Protein AF-F0GC63-F1 (afdb_monomer)

Sequence (85 aa):
MQLDALHFTPWLSLAGGVLIGFAVAWLLAFNGRIAGISGIIGGLLASGRSERGWRAAFVAGLIAAPLAMRIAGEAAAPQVDAGWL

pLDDT: mean 78.51, std 10.58, range [49.22, 95.69]

Structure (mmCIF, N/CA/C/O backbone):
data_AF-F0GC63-F1
#
_entry.id   AF-F0GC63-F1
#
loop_
_atom_site.group_PDB
_atom_site.id
_atom_site.type_symbol
_atom_site.label_atom_id
_atom_site.label_alt_id
_atom_site.label_comp_id
_atom_site.label_asym_id
_atom_site.label_entity_id
_atom_site.label_seq_id
_atom_site.pdbx_PDB_ins_code
_atom_site.Cartn_x
_atom_site.Cartn_y
_atom_site.Cartn_z
_atom_site.occupancy
_atom_site.B_iso_or_equiv
_atom_site.auth_seq_id
_atom_site.auth_comp_id
_atom_site.auth_asym_id
_atom_site.auth_atom_id
_atom_site.pdbx_PDB_model_num
ATOM 1 N N . MET A 1 1 ? 32.484 1.525 -12.797 1.00 49.22 1 MET A N 1
ATOM 2 C CA . MET A 1 1 ? 31.070 1.808 -12.478 1.00 49.22 1 MET A CA 1
ATOM 3 C C . MET A 1 1 ? 30.271 1.675 -13.765 1.00 49.22 1 MET A C 1
ATOM 5 O O . MET A 1 1 ? 30.208 2.624 -14.533 1.00 49.22 1 MET A O 1
ATOM 9 N N . GLN A 1 2 ? 29.776 0.474 -14.061 1.00 56.75 2 GLN A N 1
ATOM 10 C CA . GLN A 1 2 ? 28.822 0.255 -15.149 1.00 56.75 2 GLN A CA 1
ATOM 11 C C . GLN A 1 2 ? 27.431 0.365 -14.523 1.00 56.75 2 GLN A C 1
ATOM 13 O O . GLN A 1 2 ? 27.159 -0.296 -13.527 1.00 56.75 2 GLN A O 1
ATOM 18 N N . LEU A 1 3 ? 26.601 1.276 -15.025 1.00 62.47 3 LEU A N 1
ATOM 19 C CA . LEU A 1 3 ? 25.202 1.354 -14.621 1.00 62.47 3 LEU A CA 1
ATOM 20 C C . LEU A 1 3 ? 24.476 0.199 -15.315 1.00 62.47 3 LEU A C 1
ATOM 22 O O . LEU A 1 3 ? 24.496 0.138 -16.545 1.00 62.47 3 LEU A O 1
ATOM 26 N N . ASP A 1 4 ? 23.841 -0.693 -14.552 1.00 67.19 4 ASP A N 1
ATOM 27 C CA . ASP A 1 4 ? 22.955 -1.741 -15.076 1.00 67.19 4 ASP A CA 1
ATOM 28 C C . ASP A 1 4 ? 21.661 -1.118 -15.622 1.00 67.19 4 ASP A C 1
ATOM 30 O O . ASP A 1 4 ? 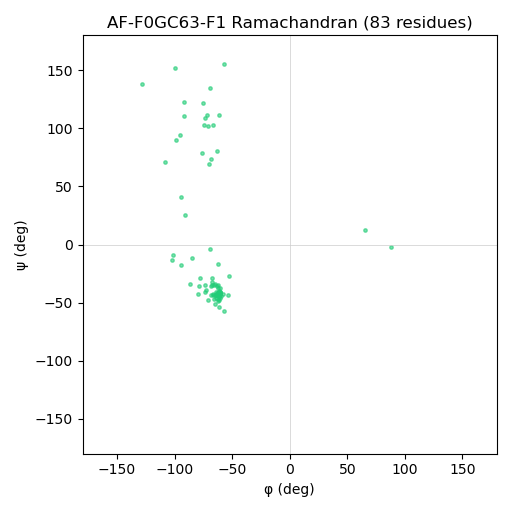20.564 -1.266 -15.081 1.00 67.19 4 ASP A O 1
ATOM 34 N N . ALA A 1 5 ? 21.791 -0.388 -16.731 1.00 70.88 5 ALA A N 1
ATOM 35 C CA . ALA A 1 5 ? 20.686 0.258 -17.430 1.00 70.88 5 ALA A CA 1
ATOM 36 C C . ALA A 1 5 ? 19.657 -0.755 -17.969 1.00 70.88 5 ALA A C 1
ATOM 38 O O . ALA A 1 5 ? 18.537 -0.368 -18.280 1.00 70.88 5 ALA A O 1
ATOM 39 N N . LEU A 1 6 ? 20.022 -2.042 -18.053 1.00 69.06 6 LEU A N 1
ATOM 40 C CA . LEU A 1 6 ? 19.138 -3.139 -18.458 1.00 69.06 6 LEU A CA 1
ATOM 41 C C . LEU A 1 6 ? 18.115 -3.531 -17.383 1.00 69.06 6 LEU A C 1
ATOM 43 O O . LEU A 1 6 ? 16.992 -3.889 -17.724 1.00 69.06 6 LEU A O 1
ATOM 47 N N . HIS A 1 7 ? 18.476 -3.453 -16.101 1.00 74.31 7 HIS A N 1
ATOM 48 C CA . HIS A 1 7 ? 17.569 -3.777 -14.991 1.00 74.31 7 HIS A CA 1
ATOM 49 C C . HIS A 1 7 ? 16.856 -2.537 -14.443 1.00 74.31 7 HIS A C 1
ATOM 51 O O . HIS A 1 7 ? 15.838 -2.639 -13.755 1.00 74.31 7 HIS A O 1
ATOM 57 N N . PHE A 1 8 ? 17.375 -1.348 -14.748 1.00 77.75 8 PHE A N 1
ATOM 58 C CA . PHE A 1 8 ? 16.782 -0.097 -14.313 1.00 77.75 8 PHE A CA 1
ATOM 59 C C . PHE A 1 8 ? 15.503 0.200 -15.108 1.00 77.75 8 PHE A C 1
ATOM 61 O O . PHE A 1 8 ? 15.547 0.548 -16.285 1.00 77.75 8 PHE A O 1
ATOM 68 N N . THR A 1 9 ? 14.348 0.083 -14.448 1.00 86.19 9 THR A N 1
ATOM 69 C CA . THR A 1 9 ? 13.017 0.327 -15.030 1.00 86.19 9 THR A CA 1
ATOM 70 C C . THR A 1 9 ? 12.403 1.633 -14.493 1.00 86.19 9 THR A C 1
ATOM 72 O O . THR A 1 9 ? 11.445 1.611 -13.711 1.00 86.19 9 THR A O 1
ATOM 75 N N . PRO A 1 10 ? 12.928 2.812 -14.892 1.00 84.69 10 PRO A N 1
ATOM 76 C CA . PRO A 1 10 ? 12.600 4.093 -14.260 1.00 84.69 10 PRO A CA 1
ATOM 77 C C . PRO A 1 10 ? 11.114 4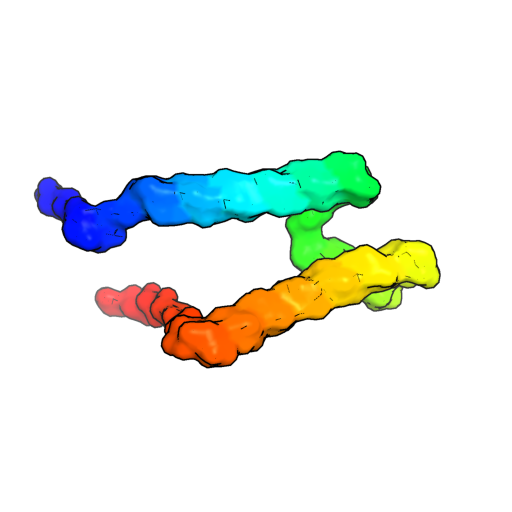.429 -14.347 1.00 84.69 10 PRO A C 1
ATOM 79 O O . PRO A 1 10 ? 10.519 4.900 -13.381 1.00 84.69 10 PRO A O 1
ATOM 82 N N . TRP A 1 11 ? 10.498 4.154 -15.497 1.00 89.88 11 TRP A N 1
ATOM 83 C CA . TRP A 1 11 ? 9.103 4.507 -15.733 1.00 89.88 11 TRP A CA 1
ATOM 84 C C . TRP A 1 11 ? 8.130 3.603 -14.972 1.00 89.88 11 TRP A C 1
ATOM 86 O O . TRP A 1 11 ? 7.176 4.091 -14.376 1.00 89.88 11 TRP A O 1
ATOM 96 N N . LEU A 1 12 ? 8.404 2.294 -14.931 1.00 88.19 12 LEU A N 1
ATOM 97 C CA . LEU A 1 12 ? 7.605 1.323 -14.174 1.00 88.19 12 LEU A CA 1
ATOM 98 C C . LEU A 1 12 ? 7.694 1.588 -12.667 1.00 88.19 12 LEU A C 1
ATOM 100 O O . LEU A 1 12 ? 6.671 1.614 -11.983 1.00 88.19 12 LEU A O 1
ATOM 104 N N . SER A 1 13 ? 8.900 1.861 -12.164 1.00 88.50 13 SER A N 1
ATOM 105 C CA . SER A 1 13 ? 9.126 2.197 -10.754 1.00 88.50 13 SER A CA 1
ATOM 106 C C . SER A 1 13 ? 8.411 3.492 -10.358 1.00 88.50 13 SER A C 1
ATOM 108 O O . SER A 1 13 ? 7.756 3.548 -9.316 1.00 88.50 13 SER A O 1
ATOM 110 N N . LEU A 1 14 ? 8.473 4.519 -11.214 1.00 92.69 14 LEU A N 1
ATOM 111 C CA . LEU A 1 14 ? 7.756 5.775 -11.000 1.00 92.69 14 LEU A CA 1
ATOM 112 C C . LEU A 1 14 ? 6.237 5.567 -11.009 1.00 92.69 14 LEU A C 1
ATOM 114 O O . LEU A 1 14 ? 5.554 6.065 -10.116 1.00 92.69 14 LEU A O 1
ATOM 118 N N . ALA A 1 15 ? 5.711 4.813 -11.977 1.00 94.25 15 ALA A N 1
ATOM 119 C CA . ALA A 1 15 ? 4.283 4.520 -12.070 1.00 94.25 15 ALA A CA 1
ATOM 120 C C . ALA A 1 15 ? 3.770 3.784 -10.822 1.00 94.25 15 ALA A C 1
ATOM 122 O O . ALA A 1 15 ? 2.745 4.172 -10.259 1.00 94.25 15 ALA A O 1
ATOM 123 N N . GLY A 1 16 ? 4.513 2.782 -10.338 1.00 89.62 16 GLY A N 1
ATOM 124 C CA . GLY A 1 16 ? 4.199 2.091 -9.086 1.00 89.62 16 GLY A CA 1
ATOM 125 C C . GLY A 1 16 ? 4.227 3.029 -7.876 1.00 89.62 16 GLY A C 1
ATOM 126 O O . GLY A 1 16 ? 3.295 3.031 -7.072 1.00 89.62 16 GLY A O 1
ATOM 127 N N . GLY A 1 17 ? 5.247 3.888 -7.776 1.00 92.44 17 GLY A N 1
ATOM 128 C CA . GLY A 1 17 ? 5.358 4.880 -6.704 1.00 92.44 17 GLY A CA 1
ATOM 129 C C . GLY A 1 17 ? 4.204 5.888 -6.691 1.00 92.44 17 GLY A C 1
ATOM 130 O O . GLY A 1 17 ? 3.624 6.145 -5.635 1.00 92.44 17 GLY A O 1
ATOM 131 N N . VAL A 1 18 ? 3.819 6.412 -7.859 1.00 95.69 18 VAL A N 1
ATOM 132 C CA . VAL A 1 18 ? 2.670 7.323 -8.006 1.00 95.69 18 VAL A CA 1
ATOM 133 C C . VAL A 1 18 ? 1.369 6.626 -7.614 1.00 95.69 18 VAL A C 1
ATOM 135 O O . VAL A 1 18 ? 0.573 7.210 -6.881 1.00 95.69 18 VAL A O 1
ATOM 138 N N . LEU A 1 19 ? 1.166 5.376 -8.038 1.00 93.06 19 LEU A N 1
ATOM 139 C CA . LEU A 1 19 ? -0.025 4.601 -7.692 1.00 93.06 19 LEU A CA 1
ATOM 140 C C . LEU A 1 19 ? -0.153 4.401 -6.173 1.00 93.06 19 LEU A C 1
ATOM 142 O O . LEU A 1 19 ? -1.224 4.625 -5.605 1.00 93.06 19 LEU A O 1
ATOM 146 N N . ILE A 1 20 ? 0.945 4.033 -5.504 1.00 90.19 20 ILE A N 1
ATOM 147 C CA . ILE A 1 20 ? 0.979 3.855 -4.045 1.00 90.19 20 ILE A CA 1
ATOM 148 C C . ILE A 1 20 ? 0.748 5.194 -3.336 1.00 90.19 20 ILE A C 1
ATOM 150 O O . ILE A 1 20 ? -0.077 5.276 -2.424 1.00 90.19 20 ILE A O 1
ATOM 154 N N . GLY A 1 21 ? 1.435 6.255 -3.767 1.00 89.94 21 GLY A N 1
ATOM 155 C CA . GLY A 1 21 ? 1.271 7.596 -3.208 1.00 89.94 21 GLY A CA 1
ATOM 156 C C . GLY A 1 21 ? -0.169 8.094 -3.322 1.00 89.94 21 GLY A C 1
ATOM 157 O O . GLY A 1 21 ? -0.723 8.610 -2.350 1.00 89.94 21 GLY A O 1
ATOM 158 N N . PHE A 1 22 ? -0.807 7.861 -4.469 1.00 93.25 22 PHE A N 1
ATOM 159 C CA . PHE A 1 22 ? -2.206 8.207 -4.695 1.00 93.25 22 PHE A CA 1
ATOM 160 C C . PHE A 1 22 ? -3.149 7.414 -3.782 1.00 93.25 22 PHE A C 1
ATOM 162 O O . PHE A 1 22 ? -4.038 8.002 -3.167 1.00 93.25 22 PHE A O 1
ATOM 169 N N . ALA A 1 23 ? -2.927 6.107 -3.617 1.00 87.12 23 ALA A N 1
ATOM 170 C CA . ALA A 1 23 ? -3.721 5.278 -2.710 1.00 87.12 23 ALA A CA 1
ATOM 171 C C . ALA A 1 23 ? -3.629 5.757 -1.248 1.00 87.12 23 ALA A C 1
ATOM 173 O O . ALA A 1 23 ? -4.642 5.832 -0.548 1.00 87.12 23 ALA A O 1
ATOM 174 N N . VAL A 1 24 ? -2.429 6.131 -0.791 1.00 87.31 24 VAL A N 1
ATOM 175 C CA . VAL A 1 24 ? -2.218 6.663 0.565 1.00 87.31 24 VAL A CA 1
ATOM 176 C C . VAL A 1 24 ? -2.857 8.042 0.728 1.00 87.31 24 VAL A C 1
ATOM 178 O O . VAL A 1 24 ? -3.527 8.277 1.734 1.00 87.31 24 VAL A O 1
ATOM 181 N N . ALA A 1 25 ? -2.703 8.937 -0.253 1.00 88.69 25 ALA A N 1
ATOM 182 C CA . ALA A 1 25 ? -3.332 10.258 -0.238 1.00 88.69 25 ALA 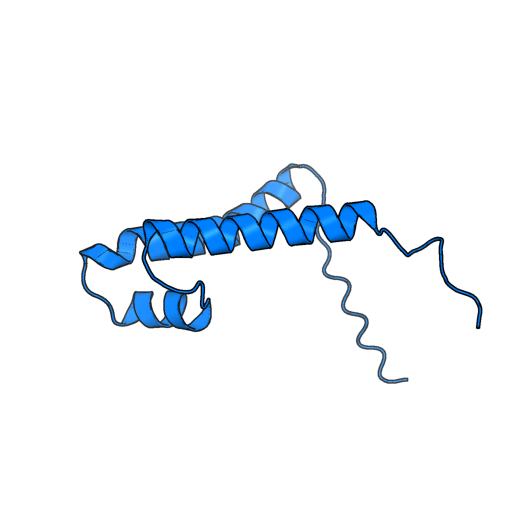A CA 1
ATOM 183 C C . ALA A 1 25 ? -4.863 10.154 -0.204 1.00 88.69 25 ALA A C 1
ATOM 185 O O . ALA A 1 25 ? -5.514 10.863 0.564 1.00 88.69 25 ALA A O 1
ATOM 186 N N . TRP A 1 26 ? -5.433 9.223 -0.971 1.00 87.44 26 TRP A N 1
ATOM 187 C CA . TRP A 1 26 ? -6.862 8.930 -0.954 1.00 87.44 26 TRP A CA 1
ATOM 188 C C . TRP A 1 26 ? -7.318 8.438 0.421 1.00 87.44 26 TRP A C 1
ATOM 190 O O . TRP A 1 26 ? -8.291 8.948 0.975 1.00 87.44 26 TRP A O 1
ATOM 200 N N . LEU A 1 27 ? -6.597 7.485 1.021 1.00 82.94 27 LEU A N 1
ATOM 201 C CA . LEU A 1 27 ? -6.941 6.997 2.357 1.00 82.94 27 LEU A CA 1
ATOM 202 C C . LEU A 1 27 ? -6.865 8.119 3.401 1.00 82.94 27 LEU A C 1
ATOM 204 O O . LEU A 1 27 ? -7.763 8.237 4.234 1.00 82.94 27 LEU A O 1
ATOM 208 N N . LEU A 1 28 ? -5.839 8.968 3.326 1.00 82.81 28 LEU A N 1
ATOM 209 C CA . LEU A 1 28 ? -5.690 10.113 4.217 1.00 82.81 28 LEU A CA 1
ATOM 210 C C . LEU A 1 28 ? -6.837 11.116 4.046 1.00 82.81 28 LEU A C 1
ATOM 212 O O . LEU A 1 28 ? -7.381 11.575 5.045 1.00 82.81 28 LEU A O 1
ATOM 216 N N . ALA A 1 29 ? -7.235 11.422 2.811 1.00 83.25 29 ALA A N 1
ATOM 217 C CA . ALA A 1 29 ? -8.306 12.374 2.528 1.00 83.25 29 ALA A CA 1
ATOM 218 C C . ALA A 1 29 ? -9.683 11.876 3.001 1.00 83.25 29 ALA A C 1
ATOM 220 O O . ALA A 1 29 ? -10.438 12.640 3.596 1.00 83.25 29 ALA A O 1
ATOM 221 N N . PHE A 1 30 ? -10.010 10.599 2.773 1.00 77.38 30 PHE A N 1
ATOM 222 C CA . PHE A 1 30 ? -11.335 10.052 3.096 1.00 77.38 30 PHE A CA 1
ATOM 223 C C . PHE A 1 30 ? -11.470 9.546 4.537 1.00 77.38 30 PHE A C 1
ATOM 225 O O . PHE A 1 30 ? -12.550 9.644 5.113 1.00 77.38 30 PHE A O 1
ATOM 232 N N . ASN A 1 31 ? -10.406 8.994 5.130 1.00 74.44 31 ASN A N 1
ATOM 233 C CA . ASN A 1 31 ? -10.434 8.489 6.509 1.00 74.44 31 ASN A CA 1
ATOM 234 C C . ASN A 1 31 ? -9.791 9.448 7.523 1.00 74.44 31 ASN A C 1
ATOM 236 O O . ASN A 1 31 ? -9.877 9.188 8.721 1.00 74.44 31 ASN A O 1
ATOM 240 N N . GLY A 1 32 ? -9.114 10.519 7.086 1.00 70.00 32 GLY A N 1
ATOM 241 C CA . GLY A 1 32 ? -8.399 11.451 7.972 1.00 70.00 32 GLY A CA 1
ATOM 242 C C . GLY A 1 32 ? -7.208 10.821 8.706 1.00 70.00 32 GLY A C 1
ATOM 243 O O . GLY A 1 32 ? -6.701 11.383 9.675 1.00 70.00 32 GLY A O 1
ATOM 244 N N . ARG A 1 33 ? -6.785 9.620 8.294 1.00 67.88 33 ARG A N 1
ATOM 245 C CA . ARG A 1 33 ? -5.815 8.772 8.997 1.00 67.88 33 ARG A CA 1
ATOM 246 C C . ARG A 1 33 ? -4.702 8.339 8.051 1.00 67.88 33 ARG A C 1
ATOM 248 O O . ARG A 1 33 ? -4.961 7.942 6.919 1.00 67.88 33 ARG A O 1
ATOM 255 N N . ILE A 1 34 ? -3.465 8.356 8.543 1.00 69.00 34 ILE A N 1
ATOM 256 C CA . ILE A 1 34 ? -2.297 7.854 7.809 1.00 69.00 34 ILE A CA 1
ATOM 257 C C . ILE A 1 34 ? -2.400 6.324 7.695 1.00 69.00 34 ILE A C 1
ATOM 259 O O . ILE A 1 34 ? -2.701 5.641 8.678 1.00 69.00 34 ILE A O 1
ATOM 263 N N . ALA A 1 35 ? -2.141 5.787 6.499 1.00 64.19 35 ALA A N 1
ATOM 264 C CA . ALA A 1 35 ? -2.161 4.359 6.183 1.00 64.19 35 ALA A CA 1
ATOM 265 C C . ALA A 1 35 ? -1.017 3.594 6.879 1.00 64.19 35 ALA A C 1
ATOM 267 O O . ALA A 1 35 ? -0.031 3.212 6.256 1.00 64.19 35 ALA A O 1
ATOM 268 N N . GLY A 1 36 ? -1.116 3.374 8.189 1.00 71.44 36 GLY A N 1
ATOM 269 C CA . GLY A 1 36 ? -0.197 2.498 8.913 1.00 71.44 36 GLY A CA 1
ATOM 270 C C . GLY A 1 36 ? -0.749 1.080 8.962 1.00 71.44 36 GLY A C 1
ATOM 271 O O . GLY A 1 36 ? -1.714 0.852 9.687 1.00 71.44 36 GLY A O 1
ATOM 272 N N . ILE A 1 37 ? -0.139 0.117 8.260 1.00 74.56 37 ILE A N 1
ATOM 273 C CA . ILE A 1 37 ? -0.575 -1.296 8.281 1.00 74.56 37 ILE A CA 1
ATOM 274 C C . ILE A 1 37 ? -0.660 -1.813 9.728 1.00 74.56 37 ILE A C 1
ATOM 276 O O . ILE A 1 37 ? -1.677 -2.385 10.112 1.00 74.56 37 ILE A O 1
ATOM 280 N N . SER A 1 38 ? 0.325 -1.501 10.578 1.00 72.75 38 SER A N 1
ATOM 281 C CA . SER A 1 38 ? 0.306 -1.862 12.006 1.00 72.75 38 SER A CA 1
ATOM 282 C C . SER A 1 38 ? -0.857 -1.223 12.777 1.00 72.75 38 SER A C 1
ATOM 284 O O . SER A 1 38 ? -1.437 -1.853 13.656 1.00 72.75 38 SER A O 1
ATOM 286 N N . GLY A 1 39 ? -1.248 0.007 12.427 1.00 74.38 39 GLY A N 1
ATOM 287 C CA . GLY A 1 39 ? -2.395 0.701 13.022 1.00 74.38 39 GLY A CA 1
ATOM 288 C C . GLY A 1 39 ? -3.747 0.221 12.484 1.00 74.38 39 GLY A C 1
ATOM 289 O O . GLY A 1 39 ? -4.742 0.244 13.206 1.00 74.38 39 GLY A O 1
ATOM 290 N N . ILE A 1 40 ? -3.797 -0.2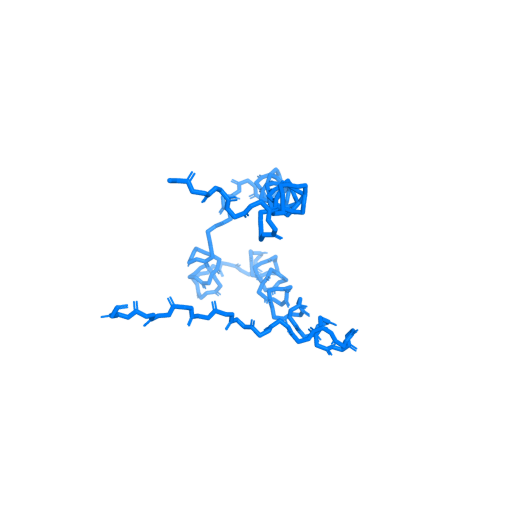53 11.237 1.00 77.50 40 ILE A N 1
ATOM 291 C CA . ILE A 1 40 ? -4.981 -0.884 10.643 1.00 77.50 40 ILE A CA 1
ATOM 292 C C . ILE A 1 40 ? -5.198 -2.257 11.280 1.00 77.50 40 ILE A C 1
ATOM 294 O O . ILE A 1 40 ? -6.300 -2.539 11.739 1.00 77.50 40 ILE A O 1
ATOM 298 N N . ILE A 1 41 ? -4.149 -3.075 11.387 1.00 77.56 41 ILE A N 1
ATOM 299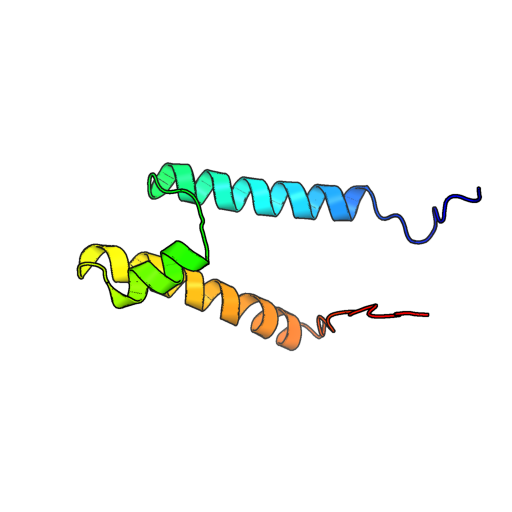 C CA . ILE A 1 41 ? -4.223 -4.389 12.034 1.00 77.56 41 ILE A CA 1
ATOM 300 C C . ILE A 1 41 ? -4.535 -4.222 13.527 1.00 77.56 41 ILE A C 1
ATOM 302 O O . ILE A 1 41 ? -5.522 -4.778 13.999 1.00 77.56 41 ILE A O 1
ATOM 306 N N . GLY A 1 42 ? -3.787 -3.391 14.260 1.00 72.69 42 GLY A N 1
ATOM 307 C CA . GLY A 1 42 ? -4.042 -3.139 15.686 1.00 72.69 42 GLY A CA 1
ATOM 308 C C . GLY A 1 42 ? -5.409 -2.496 15.950 1.00 72.69 42 GLY A C 1
ATOM 309 O O . GLY A 1 42 ? -6.115 -2.865 16.889 1.00 72.69 42 GLY A O 1
ATOM 310 N N . GLY A 1 43 ? -5.844 -1.594 15.069 1.00 72.12 43 GLY A N 1
ATOM 311 C CA . GLY A 1 43 ? -7.175 -1.000 15.116 1.00 72.12 43 GLY A CA 1
ATOM 312 C C . GLY A 1 43 ? -8.292 -2.004 14.818 1.00 72.12 43 GLY A C 1
ATOM 313 O O . GLY A 1 43 ? -9.386 -1.859 15.355 1.00 72.12 43 GLY A O 1
ATOM 314 N N . LEU A 1 44 ? -8.056 -3.051 14.029 1.00 69.19 44 LEU A N 1
ATOM 315 C CA . LEU A 1 44 ? -9.058 -4.096 13.800 1.00 69.19 44 LEU A CA 1
ATOM 316 C C . LEU A 1 44 ? -9.412 -4.841 15.101 1.00 69.19 44 LEU A C 1
ATOM 318 O O . LEU A 1 44 ? -10.580 -5.172 15.309 1.00 69.19 44 LEU A O 1
ATOM 322 N N . LEU A 1 45 ? -8.423 -5.046 15.983 1.00 66.88 45 LEU A N 1
ATOM 323 C CA . LEU A 1 45 ? -8.612 -5.689 17.287 1.00 66.88 45 LEU A CA 1
ATOM 324 C C . LEU A 1 45 ? -9.207 -4.747 18.347 1.00 66.88 45 LEU A C 1
ATOM 326 O O . LEU A 1 45 ? -9.996 -5.197 19.174 1.00 66.88 45 LEU A O 1
ATOM 330 N N . ALA A 1 46 ? -8.852 -3.458 18.329 1.00 62.56 46 ALA A N 1
ATOM 331 C CA . ALA A 1 46 ? -9.183 -2.525 19.414 1.00 62.56 46 ALA A CA 1
ATOM 332 C C . ALA A 1 46 ? -10.364 -1.571 19.138 1.00 62.56 46 ALA A C 1
ATOM 334 O O . ALA A 1 46 ? -10.839 -0.910 20.060 1.00 62.56 46 ALA A O 1
ATOM 335 N N . SER A 1 47 ? -10.839 -1.444 17.895 1.00 61.12 47 SER A N 1
ATOM 336 C CA . SER A 1 47 ? -11.695 -0.301 17.528 1.00 61.12 47 SER A CA 1
ATOM 337 C C . SER A 1 47 ? -13.192 -0.589 17.503 1.00 61.12 47 SER A C 1
ATOM 339 O O . SER A 1 47 ? -13.653 -1.693 17.204 1.00 61.12 47 SER A O 1
ATOM 341 N N . GLY A 1 48 ? -13.964 0.473 17.751 1.00 62.44 48 GLY A N 1
ATOM 342 C CA . GLY A 1 48 ? -15.420 0.478 17.696 1.00 62.44 48 GLY A CA 1
ATOM 343 C C . GLY A 1 48 ? -15.989 0.036 16.342 1.00 62.44 48 GLY A C 1
ATOM 344 O O . GLY A 1 48 ? -15.369 0.146 15.285 1.00 62.44 48 GLY A O 1
ATOM 345 N N . ARG A 1 49 ? -17.229 -0.456 16.386 1.00 63.62 49 ARG A N 1
ATOM 346 C CA . ARG A 1 49 ? -17.953 -1.140 15.299 1.00 63.62 49 ARG A CA 1
ATOM 347 C C . ARG A 1 49 ? -18.009 -0.368 13.968 1.00 63.62 49 ARG A C 1
ATOM 349 O O . ARG A 1 49 ? -18.054 -1.016 12.932 1.00 63.62 49 ARG A O 1
ATOM 356 N N . SER A 1 50 ? -17.931 0.963 14.009 1.00 69.38 50 SER A N 1
ATOM 357 C CA . SER A 1 50 ? -17.924 1.847 12.833 1.00 69.38 50 SER A CA 1
ATOM 358 C C . SER A 1 50 ? -16.607 1.803 12.037 1.00 69.38 50 SER A C 1
ATOM 360 O O . SER A 1 50 ? -16.622 1.742 10.813 1.00 69.38 50 SER A O 1
ATOM 362 N N . GLU A 1 51 ? -15.447 1.733 12.702 1.00 71.94 51 GLU A N 1
ATOM 363 C CA . GLU A 1 51 ? -14.150 1.756 12.003 1.00 71.94 51 GLU A CA 1
ATOM 364 C C . GLU A 1 51 ? -13.697 0.371 11.500 1.00 71.94 51 GLU A C 1
ATOM 366 O O . GLU A 1 51 ? -12.736 0.266 10.739 1.00 71.94 51 GLU A O 1
ATOM 371 N N . ARG A 1 52 ? -14.354 -0.719 11.917 1.00 76.25 52 ARG A N 1
ATOM 372 C CA . ARG A 1 52 ? -13.964 -2.078 11.499 1.00 76.25 52 ARG A CA 1
ATOM 373 C C . ARG A 1 52 ?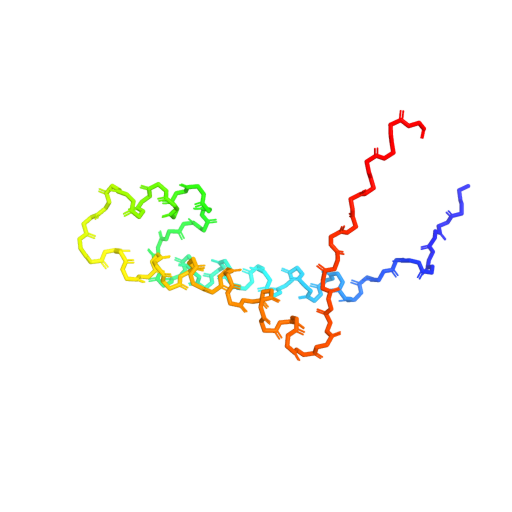 -14.197 -2.335 10.009 1.00 76.25 52 ARG A C 1
ATOM 375 O O . ARG A 1 52 ? -13.418 -3.066 9.410 1.00 76.25 52 ARG A O 1
ATOM 382 N N . GLY A 1 53 ? -15.218 -1.715 9.411 1.00 81.00 53 GLY A N 1
ATOM 383 C CA . GLY A 1 53 ? -15.588 -1.938 8.009 1.00 81.00 53 GLY A CA 1
ATOM 384 C C . GLY A 1 53 ? -14.486 -1.550 7.020 1.00 81.00 53 GLY A C 1
ATOM 385 O O . GLY A 1 53 ? -14.053 -2.382 6.226 1.00 81.00 53 GLY A O 1
ATOM 386 N N . TRP A 1 54 ? -13.974 -0.316 7.101 1.00 79.88 54 TRP A N 1
ATOM 387 C CA . TRP A 1 54 ? -12.938 0.154 6.171 1.00 79.88 54 TRP A CA 1
ATOM 388 C C . TRP A 1 54 ? -11.600 -0.570 6.377 1.00 79.88 54 TRP A C 1
ATOM 390 O O . TRP A 1 54 ? -10.902 -0.868 5.410 1.00 79.88 54 TRP A O 1
ATOM 400 N N . ARG A 1 55 ? -11.259 -0.907 7.629 1.00 82.50 55 ARG A N 1
ATOM 401 C CA . ARG A 1 55 ? -10.043 -1.666 7.948 1.00 82.50 55 ARG A CA 1
ATOM 402 C C . ARG A 1 55 ? -10.111 -3.095 7.412 1.00 82.50 55 ARG A C 1
ATOM 404 O O . ARG A 1 55 ? -9.137 -3.568 6.836 1.00 82.50 55 ARG A O 1
ATOM 411 N N . ALA A 1 56 ? -11.259 -3.763 7.552 1.00 83.81 56 ALA A N 1
ATOM 412 C CA . ALA A 1 56 ? -11.478 -5.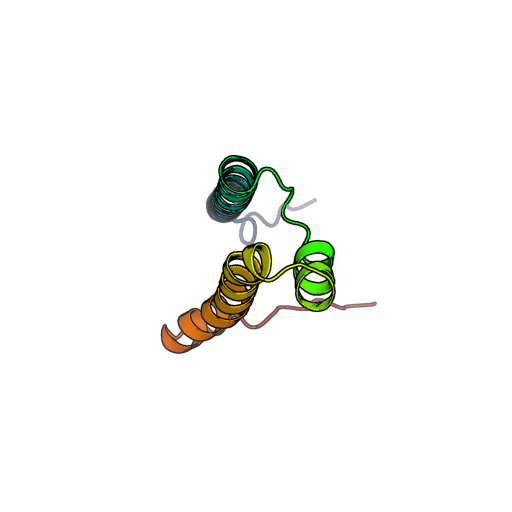085 6.972 1.00 83.81 56 ALA A CA 1
ATOM 413 C C . ALA A 1 56 ? -11.402 -5.043 5.439 1.00 83.81 56 ALA A C 1
ATOM 415 O O . ALA A 1 56 ? -10.757 -5.904 4.849 1.00 83.81 56 ALA A O 1
ATOM 416 N N . ALA A 1 57 ? -11.978 -4.016 4.801 1.00 85.69 57 ALA A N 1
ATOM 417 C CA . ALA A 1 57 ? -11.868 -3.816 3.356 1.00 85.69 57 ALA A CA 1
ATOM 418 C C . ALA A 1 57 ? -10.411 -3.608 2.903 1.00 85.69 57 ALA A C 1
ATOM 420 O O . ALA A 1 57 ? -9.999 -4.183 1.898 1.00 85.69 57 ALA A O 1
ATOM 421 N N . PHE A 1 58 ? -9.608 -2.855 3.664 1.00 84.88 58 PHE A N 1
ATOM 422 C CA . PHE A 1 58 ? -8.180 -2.680 3.379 1.00 84.88 58 PHE A CA 1
ATOM 423 C C . PHE A 1 58 ? -7.408 -4.004 3.460 1.00 84.88 58 PHE A C 1
ATOM 425 O O . PHE A 1 58 ? -6.670 -4.346 2.540 1.00 84.88 58 PHE A O 1
ATOM 432 N N . VAL A 1 59 ? -7.602 -4.776 4.536 1.00 87.88 59 VAL A N 1
ATOM 433 C CA . VAL A 1 59 ? -6.946 -6.086 4.709 1.00 87.88 59 VAL A CA 1
ATOM 434 C C . VAL A 1 59 ? -7.400 -7.075 3.633 1.00 87.88 59 VAL A C 1
ATOM 436 O O . VAL A 1 59 ? -6.573 -7.786 3.066 1.00 87.88 59 VAL A O 1
ATOM 439 N N . ALA A 1 60 ? -8.692 -7.087 3.302 1.00 90.38 60 ALA A N 1
ATOM 440 C CA . ALA A 1 60 ? -9.220 -7.892 2.209 1.00 90.38 60 ALA A CA 1
ATOM 441 C C . ALA A 1 60 ? -8.580 -7.502 0.870 1.00 90.38 60 ALA A C 1
ATOM 443 O O . ALA A 1 60 ? -8.183 -8.389 0.124 1.00 90.38 60 ALA A O 1
ATOM 444 N N . GLY A 1 61 ? -8.403 -6.206 0.593 1.00 88.00 61 GLY A N 1
ATOM 445 C CA . GLY A 1 61 ? -7.689 -5.719 -0.590 1.00 88.00 61 GLY A CA 1
ATOM 446 C C . GLY A 1 61 ? -6.226 -6.171 -0.634 1.00 88.00 61 GLY A C 1
ATOM 447 O O . GLY A 1 61 ? -5.761 -6.627 -1.677 1.00 88.00 61 GLY A O 1
ATOM 448 N N . LEU A 1 62 ? -5.528 -6.128 0.506 1.00 87.62 62 LEU A N 1
ATOM 449 C CA . LEU A 1 62 ? -4.138 -6.583 0.629 1.00 87.62 62 LEU A CA 1
ATOM 450 C C . LEU A 1 62 ? -3.980 -8.072 0.282 1.00 87.62 62 LEU A C 1
ATOM 452 O O . LEU A 1 62 ? -2.987 -8.459 -0.325 1.00 87.62 62 LEU A O 1
ATOM 456 N N . ILE A 1 63 ? -4.959 -8.899 0.655 1.00 90.69 63 ILE A N 1
ATOM 457 C CA . ILE A 1 63 ? -4.985 -10.338 0.355 1.00 90.69 63 ILE A CA 1
ATOM 458 C C . ILE A 1 63 ? -5.463 -10.588 -1.082 1.00 90.69 63 ILE A C 1
ATOM 460 O O . ILE A 1 63 ? -4.886 -11.404 -1.799 1.00 90.69 63 ILE A O 1
ATOM 464 N N . ALA A 1 64 ? -6.500 -9.877 -1.525 1.00 91.56 64 ALA A N 1
ATOM 465 C CA . ALA A 1 64 ? -7.100 -10.050 -2.842 1.00 91.56 64 ALA A CA 1
ATOM 466 C C . ALA A 1 64 ? -6.150 -9.654 -3.979 1.00 91.56 64 ALA A C 1
ATOM 468 O O . ALA A 1 64 ? -6.166 -10.309 -5.016 1.00 91.56 64 ALA A O 1
ATOM 469 N N . ALA A 1 65 ? -5.304 -8.636 -3.792 1.00 88.31 65 ALA A N 1
ATOM 470 C CA . ALA A 1 65 ? -4.358 -8.180 -4.810 1.00 88.31 65 ALA A CA 1
ATOM 471 C C . ALA A 1 65 ? -3.393 -9.285 -5.305 1.00 88.31 65 ALA A C 1
ATOM 473 O O . ALA A 1 65 ? -3.416 -9.582 -6.501 1.00 88.31 65 ALA A O 1
ATOM 474 N N . PRO A 1 66 ? -2.591 -9.960 -4.451 1.00 87.31 66 PRO A N 1
ATOM 475 C CA . PRO A 1 66 ? -1.713 -11.039 -4.905 1.00 87.31 66 PRO A CA 1
ATOM 476 C C . PRO A 1 66 ? -2.498 -12.241 -5.443 1.00 87.31 66 PRO A C 1
ATOM 478 O O . PRO A 1 66 ? -2.054 -12.869 -6.399 1.00 87.31 66 PRO A O 1
ATOM 481 N N . LEU A 1 67 ? -3.679 -12.547 -4.891 1.00 89.38 67 LEU A N 1
ATOM 482 C CA . LEU A 1 67 ? -4.565 -13.602 -5.402 1.00 89.38 67 LEU A CA 1
ATOM 483 C C . LEU A 1 67 ? -5.044 -13.312 -6.830 1.00 89.38 67 LEU A C 1
ATOM 485 O O . LEU A 1 67 ? -4.963 -14.188 -7.689 1.00 89.38 67 LEU A O 1
ATOM 489 N N . ALA A 1 68 ? -5.491 -12.085 -7.100 1.00 89.31 68 ALA A N 1
ATOM 490 C CA . ALA A 1 68 ? -5.889 -11.649 -8.434 1.00 89.31 68 ALA A CA 1
ATOM 491 C C . ALA A 1 68 ? -4.716 -11.728 -9.419 1.00 89.31 68 ALA A C 1
ATOM 493 O O . ALA A 1 68 ? -4.882 -12.221 -10.533 1.00 89.31 68 ALA A O 1
ATOM 494 N N . MET A 1 69 ? -3.518 -11.333 -8.982 1.00 86.88 69 MET A N 1
ATOM 495 C CA . MET A 1 69 ? -2.296 -11.420 -9.783 1.00 86.88 69 MET A CA 1
ATOM 496 C C . MET A 1 69 ? -1.950 -12.877 -10.132 1.00 86.88 69 MET A C 1
ATOM 498 O O . MET A 1 69 ? -1.677 -13.195 -11.289 1.00 86.88 69 MET A O 1
ATOM 502 N N . ARG A 1 70 ? -2.096 -13.800 -9.167 1.00 87.12 70 ARG A N 1
ATOM 503 C CA . ARG A 1 70 ? -1.928 -15.242 -9.418 1.00 87.12 70 ARG A CA 1
ATOM 504 C C . ARG A 1 70 ? -2.923 -15.778 -10.447 1.00 87.12 70 ARG A C 1
ATOM 506 O O . ARG A 1 70 ? -2.532 -16.596 -11.274 1.00 87.12 70 ARG A O 1
ATOM 513 N N . ILE A 1 71 ? -4.182 -15.339 -10.397 1.00 88.31 71 ILE A N 1
ATOM 514 C CA . ILE A 1 71 ? -5.220 -15.743 -11.362 1.00 88.31 71 ILE A CA 1
ATOM 515 C C . ILE A 1 71 ? -4.916 -15.183 -12.758 1.00 88.31 71 ILE A C 1
ATOM 517 O O . ILE A 1 71 ? -5.149 -15.869 -13.749 1.00 88.31 71 ILE A O 1
ATOM 521 N N . ALA A 1 72 ? -4.347 -13.977 -12.842 1.00 88.56 72 ALA A N 1
ATOM 522 C CA . ALA A 1 72 ? -3.921 -13.360 -14.097 1.00 88.56 72 ALA A CA 1
ATOM 523 C C . ALA A 1 72 ? -2.701 -14.048 -14.751 1.00 88.56 72 ALA A C 1
ATOM 525 O O . ALA A 1 72 ? -2.312 -13.676 -15.853 1.00 88.56 72 ALA A O 1
ATOM 526 N N . GLY A 1 73 ? -2.108 -15.059 -14.103 1.00 82.19 73 GLY A N 1
ATOM 527 C CA . GLY A 1 73 ? -0.945 -15.795 -14.611 1.00 82.19 73 GLY A CA 1
ATOM 528 C C . GLY A 1 73 ? 0.402 -15.180 -14.228 1.00 82.19 73 GLY A C 1
ATOM 529 O O . GLY A 1 73 ? 1.445 -15.767 -14.507 1.00 82.19 73 GLY A O 1
ATOM 530 N N . G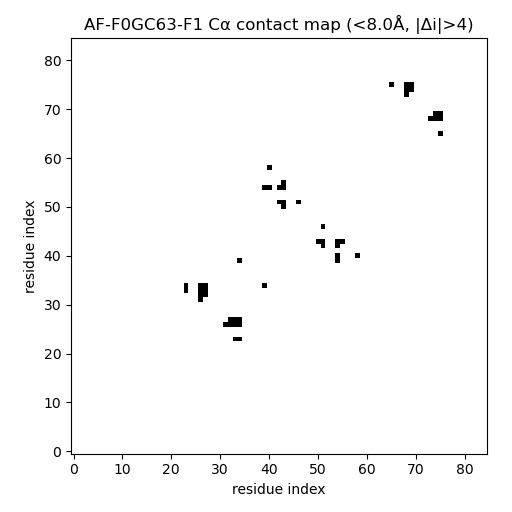LU A 1 74 ? 0.399 -14.048 -13.525 1.00 75.69 74 GLU A N 1
ATOM 531 C CA . GLU A 1 74 ? 1.598 -13.401 -13.005 1.00 75.69 74 GLU A CA 1
ATOM 532 C C . GLU A 1 74 ? 1.815 -13.844 -11.556 1.00 75.69 74 GLU A C 1
ATOM 534 O O . GLU A 1 74 ? 1.259 -13.306 -10.596 1.00 75.69 74 GLU A O 1
ATOM 539 N N . ALA A 1 75 ? 2.629 -14.884 -11.370 1.00 67.00 75 ALA A N 1
ATOM 540 C CA . ALA A 1 75 ? 3.102 -15.217 -10.038 1.00 67.00 75 ALA A CA 1
ATOM 541 C C . ALA A 1 75 ? 4.105 -14.139 -9.613 1.00 67.00 75 ALA A C 1
ATOM 543 O O . ALA A 1 75 ? 5.256 -14.165 -10.041 1.00 67.00 75 ALA A O 1
ATOM 544 N N . ALA A 1 76 ? 3.670 -13.209 -8.759 1.00 66.00 76 ALA A N 1
ATOM 545 C CA . ALA A 1 76 ? 4.570 -12.342 -8.009 1.00 66.00 76 ALA A CA 1
ATOM 546 C C . ALA A 1 76 ? 5.414 -13.219 -7.072 1.00 66.00 76 ALA A C 1
ATOM 548 O O . ALA A 1 76 ? 5.081 -13.412 -5.904 1.00 66.00 76 ALA A O 1
ATOM 549 N N . ALA A 1 77 ? 6.459 -13.840 -7.617 1.00 72.00 77 ALA A N 1
ATOM 550 C CA . ALA A 1 77 ? 7.467 -14.531 -6.844 1.00 72.00 77 ALA A CA 1
ATOM 551 C C . ALA A 1 77 ? 8.287 -13.440 -6.148 1.00 72.00 77 ALA A C 1
ATOM 553 O O . ALA A 1 77 ? 8.957 -12.668 -6.838 1.00 72.00 77 ALA A O 1
ATOM 554 N N . PRO A 1 78 ? 8.206 -13.305 -4.814 1.00 73.06 78 PRO A N 1
ATOM 555 C CA . PRO A 1 78 ? 9.040 -12.345 -4.118 1.00 73.06 78 PRO A CA 1
ATOM 556 C C . PRO A 1 78 ? 10.500 -12.738 -4.354 1.00 73.06 78 PRO A C 1
ATOM 558 O O . PRO A 1 78 ? 10.949 -13.782 -3.879 1.00 73.06 78 PRO A O 1
ATOM 561 N N . GLN A 1 79 ? 11.236 -11.928 -5.115 1.00 74.50 79 GLN A N 1
ATOM 562 C CA . GLN A 1 79 ? 12.681 -12.074 -5.206 1.00 74.50 79 GLN A CA 1
ATOM 563 C C . GLN A 1 79 ? 13.280 -11.555 -3.904 1.00 74.50 79 GLN A C 1
ATOM 565 O O . GLN A 1 79 ? 13.336 -10.352 -3.658 1.00 74.50 79 GLN A O 1
ATOM 570 N N . VAL A 1 80 ? 13.671 -12.488 -3.043 1.00 73.88 80 VAL A N 1
ATOM 571 C CA . VAL A 1 80 ? 14.400 -12.195 -1.814 1.00 73.88 80 VAL A CA 1
ATOM 572 C C . VAL A 1 80 ? 15.869 -12.464 -2.099 1.00 73.88 80 VAL A C 1
ATOM 574 O O . VAL A 1 80 ? 16.345 -13.584 -1.927 1.00 73.88 80 VAL A O 1
ATOM 577 N N . ASP A 1 81 ? 16.579 -11.440 -2.564 1.00 67.81 81 ASP A N 1
ATOM 578 C CA . ASP A 1 81 ? 18.036 -11.485 -2.676 1.00 67.81 81 ASP A CA 1
ATOM 579 C C . ASP A 1 81 ? 18.640 -11.301 -1.275 1.00 67.81 81 ASP A C 1
ATOM 581 O O . ASP A 1 81 ? 19.022 -10.211 -0.856 1.00 67.81 81 ASP A O 1
ATOM 585 N N . ALA A 1 82 ? 18.631 -12.380 -0.490 1.00 74.94 82 ALA A N 1
ATOM 586 C CA 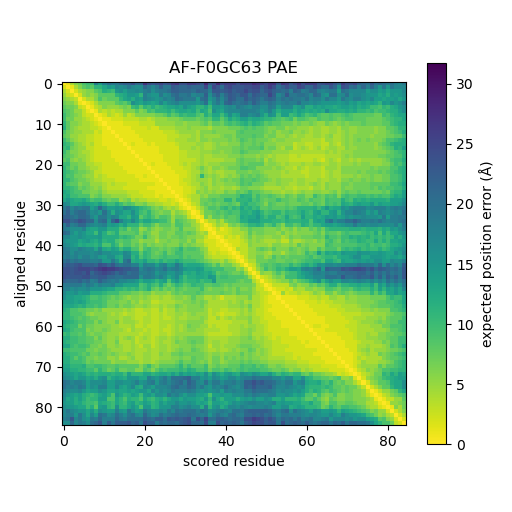. ALA A 1 82 ? 19.267 -12.452 0.827 1.00 74.94 82 ALA A CA 1
ATOM 587 C C . ALA A 1 82 ? 20.686 -13.041 0.728 1.00 74.94 82 ALA A C 1
ATOM 589 O O . ALA A 1 82 ? 21.086 -13.861 1.558 1.00 74.94 82 ALA A O 1
ATOM 590 N N . GLY A 1 83 ? 21.442 -12.655 -0.303 1.00 71.00 83 GLY A N 1
ATOM 591 C CA . GLY A 1 83 ? 22.855 -12.998 -0.429 1.00 71.00 83 GLY A CA 1
ATOM 592 C C . GLY A 1 83 ? 23.671 -12.304 0.663 1.00 71.00 83 GLY A C 1
ATOM 593 O O . GLY A 1 83 ? 23.926 -11.109 0.585 1.00 71.00 83 GLY A O 1
ATOM 594 N N . TRP A 1 84 ? 24.056 -13.053 1.697 1.00 68.31 84 TRP A N 1
ATOM 595 C CA . TRP A 1 84 ? 24.998 -12.633 2.749 1.00 68.31 84 TRP A CA 1
ATOM 596 C C . TRP A 1 84 ? 26.459 -12.993 2.406 1.00 68.31 84 TRP A C 1
ATOM 598 O O . TRP A 1 84 ? 27.276 -13.199 3.304 1.00 68.31 84 TRP A O 1
ATOM 608 N N . LEU A 1 85 ? 26.782 -13.112 1.115 1.00 52.84 85 LEU A N 1
ATOM 609 C CA . LEU A 1 85 ? 28.124 -13.373 0.588 1.00 52.84 85 LEU A CA 1
ATOM 610 C C . LEU A 1 85 ? 28.429 -12.415 -0.560 1.00 52.84 85 LEU A C 1
ATOM 612 O O . LEU A 1 85 ? 27.516 -12.212 -1.390 1.00 52.84 85 LEU A O 1
#

Radius of gyration: 17.34 Å; Cα contacts (8 Å, |Δi|>4): 26; chains: 1; bounding box: 49×28×38 Å

Mean predicted aligned error: 9.28 Å

Foldseek 3Di:
DDPPPVPDPPVVVVVVVVVVVVVQVVCCVPVVDGPDLCCLVVCCVVDDPVSVVVSVVVVVCVVVVQVVCVVVVNNPPPPDPPPPD

Solvent-accessible surface area (backbone atoms only — not comparable to full-atom values): 5290 Å² total; per-residue (Å²): 138,82,79,66,66,86,80,59,52,66,66,62,56,48,52,52,50,52,54,52,52,50,54,43,51,50,43,28,71,76,68,75,41,81,85,42,68,69,57,41,57,52,38,56,79,73,50,60,83,80,63,39,57,65,40,50,52,51,54,48,47,65,56,46,52,61,52,52,35,46,72,73,69,47,71,83,69,81,84,75,87,77,73,92,119

Secondary structure (DSSP, 8-state):
----TTT--HHHHHHHHHHHHHHHHHHHHHHSS---HHHHHHHHHH--TTTHHHHHHHHHHHHHHHHHHHHTT------------